Protein AF-A0A356B1Z8-F1 (afdb_monomer_lite)

Foldseek 3Di:
DDQPDDDAQFKWWWAVVVVVVVCVVCVVDPDDADDCVRRPWIWTFHDDDPQQKTKTWTKALPQVVVVVVQVVCCVVPVGDPQWDWFDDDPGIMITRNVNIDIDGSVVPDPIDRDRPDPPPGDRPDDDPCPDPPPDD

Sequence (136 aa):
MEALHLILNGLYNVSDAYFDEFKVYASSKNGSFCDNKKEKRPYCYALKEKNRIIWLIPLSRQADKYEDKISEDEKRYKECIFYHIGMIGKVENAFLIGDMFPVTQKLEKSRTVQNVNAQKFRLSGEAFFGLPIHGG

Structure (mmCIF, N/CA/C/O backbone):
data_AF-A0A356B1Z8-F1
#
_entry.id   AF-A0A356B1Z8-F1
#
loop_
_atom_site.group_PDB
_atom_site.id
_atom_site.type_symbol
_atom_site.label_atom_id
_atom_site.label_alt_id
_atom_site.label_comp_id
_atom_site.label_asym_id
_atom_site.label_entity_id
_atom_site.label_seq_id
_atom_site.pdbx_PDB_ins_code
_atom_site.Cartn_x
_atom_site.Cartn_y
_atom_site.Cartn_z
_atom_site.occupancy
_atom_site.B_iso_or_equiv
_atom_site.auth_seq_id
_atom_site.auth_comp_id
_atom_site.auth_asym_id
_atom_site.auth_atom_id
_atom_site.pdbx_PDB_model_num
ATOM 1 N N . MET A 1 1 ? 9.162 -9.459 -28.078 1.00 41.94 1 MET A N 1
ATOM 2 C CA . MET A 1 1 ? 9.281 -9.067 -26.658 1.00 41.94 1 MET A CA 1
ATOM 3 C C . MET A 1 1 ? 8.129 -9.733 -25.942 1.00 41.94 1 MET A C 1
ATOM 5 O O . MET A 1 1 ? 6.994 -9.436 -26.289 1.00 41.94 1 MET A O 1
ATOM 9 N N . GLU A 1 2 ? 8.426 -10.684 -25.059 1.00 49.31 2 GLU A N 1
ATOM 10 C CA . GLU A 1 2 ? 7.439 -11.297 -24.162 1.00 49.31 2 GLU A CA 1
ATOM 11 C C . GLU A 1 2 ? 6.794 -10.187 -23.326 1.00 49.31 2 GLU A C 1
ATOM 13 O O . GLU A 1 2 ? 7.508 -9.364 -22.758 1.00 49.31 2 GLU A O 1
ATOM 18 N N . ALA A 1 3 ? 5.466 -10.108 -23.307 1.00 54.59 3 ALA A N 1
ATOM 19 C CA . ALA A 1 3 ? 4.759 -9.167 -22.449 1.00 54.59 3 ALA A CA 1
ATOM 20 C C . ALA A 1 3 ? 4.714 -9.737 -21.025 1.00 54.59 3 ALA A C 1
ATOM 22 O O . ALA A 1 3 ? 4.310 -10.888 -20.859 1.00 54.59 3 ALA A O 1
ATOM 23 N N . LEU A 1 4 ? 5.062 -8.955 -19.995 1.00 63.59 4 LEU A N 1
ATOM 24 C CA . LEU A 1 4 ? 4.838 -9.380 -18.610 1.00 63.59 4 LEU A CA 1
ATOM 25 C C . LEU A 1 4 ? 3.360 -9.706 -18.397 1.00 63.59 4 LEU A C 1
ATOM 27 O O . LEU A 1 4 ? 2.467 -8.862 -18.543 1.00 63.59 4 LEU A O 1
ATOM 31 N N . HIS A 1 5 ? 3.113 -10.960 -18.042 1.00 68.06 5 HIS A N 1
ATOM 32 C CA . HIS A 1 5 ? 1.785 -11.460 -17.755 1.00 68.06 5 HIS A CA 1
ATOM 33 C C . HIS A 1 5 ? 1.422 -11.150 -16.295 1.00 68.06 5 HIS A C 1
ATOM 35 O O . HIS A 1 5 ? 1.720 -11.918 -15.378 1.00 68.06 5 HIS A O 1
ATOM 41 N N . LEU A 1 6 ? 0.792 -9.995 -16.074 1.00 69.31 6 LEU A N 1
ATOM 42 C CA . LEU A 1 6 ? 0.257 -9.607 -14.769 1.00 69.31 6 LEU A CA 1
ATOM 43 C C . LEU A 1 6 ? -1.139 -10.190 -14.547 1.00 69.31 6 LEU A C 1
ATOM 45 O O . LEU A 1 6 ? -1.975 -10.202 -15.449 1.00 69.31 6 LEU A O 1
ATOM 49 N N . ILE A 1 7 ? -1.392 -10.635 -13.321 1.00 70.38 7 ILE A N 1
ATOM 50 C CA . ILE A 1 7 ? -2.658 -11.208 -12.872 1.00 70.38 7 ILE A CA 1
ATOM 51 C C . ILE A 1 7 ? -3.316 -10.173 -11.976 1.00 70.38 7 ILE A C 1
ATOM 53 O O . ILE A 1 7 ? -2.775 -9.882 -10.912 1.00 70.38 7 ILE A O 1
ATOM 57 N N . LEU A 1 8 ? -4.460 -9.624 -12.400 1.00 70.69 8 LEU A N 1
ATOM 58 C CA . LEU A 1 8 ? -5.251 -8.682 -11.598 1.00 70.69 8 LEU A CA 1
ATOM 59 C C . LEU A 1 8 ? -5.449 -9.222 -10.174 1.00 70.69 8 LEU A C 1
ATOM 61 O O . LEU A 1 8 ? -5.771 -10.399 -10.008 1.00 70.69 8 LEU A O 1
ATOM 65 N N . ASN A 1 9 ? -5.244 -8.369 -9.166 1.00 73.81 9 ASN A N 1
ATOM 66 C CA . ASN A 1 9 ? -5.244 -8.720 -7.740 1.00 73.81 9 ASN A CA 1
ATOM 67 C C . ASN A 1 9 ? -4.118 -9.683 -7.305 1.00 73.81 9 ASN A C 1
ATOM 69 O O . ASN A 1 9 ? -4.192 -10.294 -6.239 1.00 73.81 9 ASN A O 1
ATOM 73 N N . GLY A 1 10 ? -3.078 -9.850 -8.123 1.00 79.19 10 GLY A N 1
ATOM 74 C CA . GLY A 1 10 ? -1.868 -10.589 -7.770 1.00 79.19 10 GLY A CA 1
ATOM 75 C C . GLY A 1 10 ? -0.994 -9.839 -6.764 1.00 79.19 10 GLY A C 1
ATOM 76 O O . GLY A 1 10 ? -1.053 -8.610 -6.670 1.00 79.19 10 GLY A O 1
ATOM 77 N N . LEU A 1 11 ? -0.166 -10.596 -6.038 1.00 81.19 11 LEU A N 1
ATOM 78 C CA . LEU A 1 11 ? 0.834 -10.065 -5.116 1.00 81.19 11 LEU A CA 1
ATOM 79 C C . LEU A 1 11 ? 2.213 -10.010 -5.753 1.00 81.19 11 LEU A C 1
ATOM 81 O O . LEU A 1 11 ? 2.667 -10.968 -6.384 1.00 81.19 11 LEU A O 1
ATOM 85 N N . TYR A 1 12 ? 2.887 -8.894 -5.513 1.00 81.06 12 TYR A N 1
ATOM 86 C CA . TYR A 1 12 ? 4.122 -8.544 -6.183 1.00 81.06 12 TYR A CA 1
ATOM 87 C C . TYR A 1 12 ? 5.117 -7.901 -5.231 1.00 81.06 12 TYR A C 1
ATOM 89 O O . TYR A 1 12 ? 4.733 -7.163 -4.327 1.00 81.06 12 TYR A O 1
ATOM 97 N N . ASN A 1 13 ? 6.400 -8.135 -5.489 1.00 81.25 13 ASN A N 1
ATOM 98 C CA . ASN A 1 13 ? 7.486 -7.360 -4.901 1.00 81.25 13 ASN A CA 1
ATOM 99 C C . ASN A 1 13 ? 7.973 -6.322 -5.913 1.00 81.25 13 ASN A C 1
ATOM 101 O O . ASN A 1 13 ? 7.912 -6.537 -7.125 1.00 81.25 13 ASN A O 1
ATOM 105 N N . VAL A 1 14 ? 8.467 -5.198 -5.404 1.00 79.62 14 VAL A N 1
ATOM 106 C CA . VAL A 1 14 ? 9.053 -4.124 -6.206 1.00 79.62 14 VAL A CA 1
ATOM 107 C C . VAL A 1 14 ? 10.464 -3.888 -5.694 1.00 79.62 14 VAL A C 1
ATOM 109 O O . VAL A 1 14 ? 10.685 -3.833 -4.486 1.00 79.62 14 VAL A O 1
ATOM 112 N N . SER A 1 15 ? 11.423 -3.774 -6.609 1.00 81.75 15 SER A N 1
ATOM 113 C CA . SER A 1 15 ? 12.820 -3.603 -6.220 1.00 81.75 15 SER A CA 1
ATOM 114 C C . SER A 1 15 ? 13.076 -2.226 -5.611 1.00 81.75 15 SER A C 1
ATOM 116 O O . SER A 1 15 ? 12.527 -1.228 -6.079 1.00 81.75 15 SER A O 1
ATOM 118 N N . ASP A 1 16 ? 13.963 -2.159 -4.619 1.00 82.00 16 ASP A N 1
ATOM 119 C CA . ASP A 1 16 ? 14.345 -0.923 -3.929 1.00 82.00 16 ASP A CA 1
ATOM 120 C C . ASP A 1 16 ? 14.836 0.135 -4.905 1.00 82.00 16 ASP A C 1
ATOM 122 O O . ASP A 1 16 ? 14.561 1.320 -4.746 1.00 82.00 16 ASP A O 1
ATOM 126 N N . ALA A 1 17 ? 15.480 -0.284 -5.985 1.00 82.31 17 ALA A N 1
ATOM 127 C CA . ALA A 1 17 ? 16.030 0.674 -6.909 1.00 82.31 17 ALA A CA 1
ATOM 128 C C . ALA A 1 17 ? 14.938 1.395 -7.738 1.00 82.31 17 ALA A C 1
ATOM 130 O O . ALA A 1 17 ? 15.214 2.460 -8.291 1.00 82.31 17 ALA A O 1
ATOM 131 N N . TYR A 1 18 ? 13.700 0.866 -7.827 1.00 82.88 18 TYR A N 1
ATOM 132 C CA . TYR A 1 18 ? 12.552 1.661 -8.306 1.00 82.88 18 TYR A CA 1
ATOM 133 C C . TYR A 1 18 ? 12.290 2.815 -7.342 1.00 82.88 18 TYR A C 1
ATOM 135 O O . TYR A 1 18 ? 12.110 3.942 -7.781 1.00 82.88 18 TYR A O 1
ATOM 143 N N . PHE A 1 19 ? 12.309 2.545 -6.036 1.00 79.44 19 PHE A N 1
ATOM 144 C CA . PHE A 1 19 ? 12.111 3.565 -5.014 1.00 79.44 19 PHE A CA 1
ATOM 145 C C . PHE A 1 19 ? 13.257 4.564 -5.002 1.00 79.44 19 PHE A C 1
ATOM 147 O O . PHE A 1 19 ? 13.011 5.729 -4.742 1.00 79.44 19 PHE A O 1
ATOM 154 N N . ASP A 1 20 ? 14.486 4.159 -5.299 1.00 79.50 20 ASP A N 1
ATOM 155 C CA . ASP A 1 20 ? 15.605 5.100 -5.367 1.00 79.50 20 ASP A CA 1
ATOM 156 C C . ASP A 1 20 ? 15.488 6.046 -6.567 1.00 79.50 20 ASP A C 1
ATOM 158 O O . ASP A 1 20 ? 15.701 7.246 -6.418 1.00 79.50 20 ASP A O 1
ATOM 162 N N . GLU A 1 21 ? 15.043 5.546 -7.723 1.00 77.81 21 GLU A N 1
ATOM 163 C CA . GLU A 1 21 ? 14.710 6.383 -8.882 1.00 77.81 21 GLU A CA 1
ATOM 164 C C . GLU A 1 21 ? 13.481 7.262 -8.604 1.00 77.81 21 GLU A C 1
ATOM 166 O O . GLU A 1 21 ? 13.488 8.463 -8.866 1.00 77.81 21 GLU A O 1
ATOM 171 N N . PHE A 1 22 ? 12.434 6.689 -8.009 1.00 76.31 22 PHE A N 1
ATOM 172 C CA . PHE A 1 22 ? 11.188 7.383 -7.708 1.00 76.31 22 PHE A CA 1
ATOM 173 C C . PHE A 1 22 ? 11.355 8.434 -6.611 1.00 76.31 22 PHE A C 1
ATOM 175 O O . PHE A 1 22 ? 10.768 9.503 -6.718 1.00 76.31 22 PHE A O 1
ATOM 182 N N . LYS A 1 23 ? 12.184 8.193 -5.586 1.00 67.88 23 LYS A N 1
ATOM 183 C CA . LYS A 1 23 ? 12.502 9.165 -4.527 1.00 67.88 23 LYS A CA 1
ATOM 184 C C . LYS A 1 23 ? 13.066 10.449 -5.112 1.00 67.88 23 LYS A C 1
ATOM 186 O O . LYS A 1 23 ? 12.729 11.505 -4.594 1.00 67.88 23 LYS A O 1
ATOM 191 N N . VAL A 1 24 ? 13.853 10.404 -6.188 1.00 65.00 24 VAL A N 1
ATOM 192 C CA . VAL A 1 24 ? 14.321 11.628 -6.866 1.00 65.00 24 VAL A CA 1
ATOM 193 C C . VAL A 1 24 ? 13.133 12.495 -7.307 1.00 65.00 24 VAL A C 1
ATOM 195 O O . VAL A 1 24 ? 13.156 13.709 -7.123 1.00 65.00 24 VAL A O 1
ATOM 198 N N . TYR A 1 25 ? 12.055 11.876 -7.795 1.00 61.00 25 TYR A N 1
ATOM 199 C CA . TYR A 1 25 ? 10.821 12.568 -8.174 1.00 61.00 25 TYR A CA 1
ATOM 200 C C . TYR A 1 25 ? 9.937 12.911 -6.968 1.00 61.00 25 TYR A C 1
ATOM 202 O O . TYR A 1 25 ? 9.440 14.031 -6.868 1.00 61.00 25 TYR A O 1
ATOM 210 N N . ALA A 1 26 ? 9.749 11.978 -6.035 1.00 60.31 26 ALA A N 1
ATOM 211 C CA . ALA A 1 26 ? 8.863 12.130 -4.887 1.00 60.31 26 ALA A CA 1
ATOM 212 C C . ALA A 1 26 ? 9.384 13.157 -3.876 1.00 60.31 26 ALA A C 1
ATOM 214 O O . ALA A 1 26 ? 8.590 13.942 -3.385 1.00 60.31 26 ALA A O 1
ATOM 215 N N . SER A 1 27 ? 10.700 13.235 -3.637 1.00 48.25 27 SER A N 1
ATOM 216 C CA . SER A 1 27 ? 11.321 14.192 -2.696 1.00 48.25 27 SER A CA 1
ATOM 217 C C . SER A 1 27 ? 11.138 15.658 -3.103 1.00 48.25 27 SER A C 1
ATOM 219 O O . SER A 1 27 ? 11.333 16.549 -2.283 1.00 48.25 27 SER A O 1
ATOM 221 N N . SER A 1 28 ? 10.750 15.925 -4.357 1.00 47.62 28 SER A N 1
ATOM 222 C CA . SER A 1 28 ? 10.369 17.268 -4.823 1.00 47.62 28 SER A CA 1
ATOM 223 C C . SER A 1 28 ? 8.997 17.724 -4.301 1.00 47.62 28 SER A C 1
ATOM 225 O O . SER A 1 28 ? 8.654 18.902 -4.395 1.00 47.62 28 SER A O 1
ATOM 227 N N . LYS A 1 29 ? 8.212 16.807 -3.719 1.00 46.00 29 LYS A N 1
ATOM 228 C CA . LYS A 1 29 ? 6.963 17.082 -3.010 1.00 46.00 29 LYS A CA 1
ATOM 229 C C . LYS A 1 29 ? 7.118 16.580 -1.575 1.00 46.00 29 LYS A C 1
ATOM 231 O O . LYS A 1 29 ? 7.536 15.456 -1.360 1.00 46.00 29 LYS A O 1
ATOM 236 N N . ASN A 1 30 ? 6.767 17.388 -0.580 1.00 46.34 30 ASN A N 1
ATOM 237 C CA . ASN A 1 30 ? 6.936 17.107 0.859 1.00 46.34 30 ASN A CA 1
ATOM 238 C C . ASN A 1 30 ? 6.112 15.905 1.414 1.00 46.34 30 ASN A C 1
ATOM 240 O O . ASN A 1 30 ? 5.701 15.923 2.571 1.00 46.34 30 ASN A O 1
ATOM 244 N N . GLY A 1 31 ? 5.812 14.879 0.612 1.00 52.62 31 GLY A N 1
ATOM 245 C CA . GLY A 1 31 ? 5.031 13.703 0.984 1.00 52.62 31 GLY A CA 1
ATOM 246 C C . GLY A 1 31 ? 5.917 12.502 1.311 1.00 52.62 31 GLY A C 1
ATOM 247 O O . GLY A 1 31 ? 6.720 12.063 0.491 1.00 52.62 31 GLY A O 1
ATOM 248 N N . SER A 1 32 ? 5.749 11.945 2.509 1.00 59.56 32 SER A N 1
ATOM 249 C CA . SER A 1 32 ? 6.366 10.676 2.907 1.00 59.56 32 SER A CA 1
ATOM 250 C C . SER A 1 32 ? 5.796 9.531 2.065 1.00 59.56 32 SER A C 1
ATOM 252 O O . SER A 1 32 ? 4.650 9.145 2.258 1.00 59.56 32 SER A O 1
ATOM 254 N N . PHE A 1 33 ? 6.601 8.958 1.172 1.00 69.38 33 PHE A N 1
ATOM 255 C CA . PHE A 1 33 ? 6.240 7.759 0.415 1.00 69.38 33 PHE A CA 1
ATOM 256 C C . PHE A 1 33 ? 6.343 6.489 1.278 1.00 69.38 33 PHE A C 1
ATOM 258 O O . PHE A 1 33 ? 7.095 6.448 2.256 1.00 69.38 33 PHE A O 1
ATOM 265 N N . CYS A 1 34 ? 5.614 5.431 0.915 1.00 76.25 34 CYS A N 1
ATOM 266 C CA . CYS A 1 34 ? 5.649 4.171 1.653 1.00 76.25 34 CYS A CA 1
ATOM 267 C C . CYS A 1 34 ? 7.043 3.516 1.585 1.00 76.25 34 CYS A C 1
ATOM 269 O O . CYS A 1 34 ? 7.612 3.325 0.512 1.00 76.25 34 CYS A O 1
ATOM 271 N N . ASP A 1 35 ? 7.594 3.137 2.740 1.00 79.94 35 ASP A N 1
ATOM 272 C CA . ASP A 1 35 ? 8.869 2.418 2.827 1.00 79.94 35 ASP A CA 1
ATOM 273 C C . ASP A 1 35 ? 8.728 0.981 2.289 1.00 79.94 35 ASP A C 1
ATOM 275 O O . ASP A 1 35 ? 7.914 0.207 2.810 1.00 79.94 35 ASP A O 1
ATOM 279 N N . ASN A 1 36 ? 9.559 0.618 1.301 1.00 81.94 36 ASN A N 1
ATOM 280 C CA . ASN A 1 36 ? 9.605 -0.697 0.647 1.00 81.94 36 ASN A CA 1
ATOM 281 C C . ASN A 1 36 ? 10.151 -1.832 1.536 1.00 81.94 36 ASN A C 1
ATOM 283 O O . ASN A 1 36 ? 10.077 -3.008 1.178 1.00 81.94 36 ASN A O 1
ATOM 287 N N . LYS A 1 37 ? 10.688 -1.506 2.719 1.00 83.25 37 LYS A N 1
ATOM 288 C CA . LYS A 1 37 ? 11.185 -2.479 3.706 1.00 83.25 37 LYS A CA 1
ATOM 289 C C . LYS A 1 37 ? 12.257 -3.421 3.151 1.00 83.25 37 LYS A C 1
ATOM 291 O O . LYS 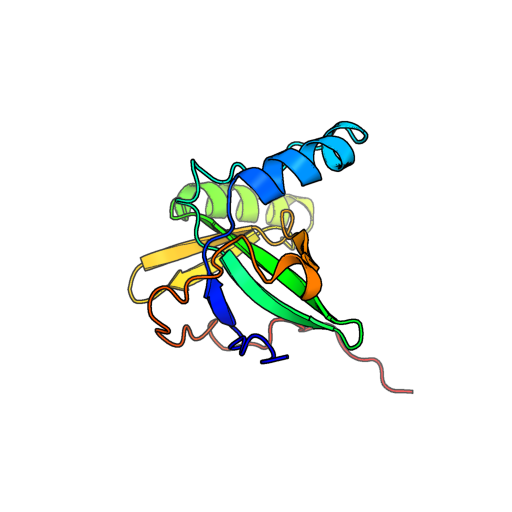A 1 37 ? 12.270 -4.601 3.503 1.00 83.25 37 LYS A O 1
ATOM 296 N N . LYS A 1 38 ? 13.184 -2.898 2.344 1.00 83.44 38 LYS A N 1
ATOM 297 C CA . LYS A 1 38 ? 14.244 -3.679 1.683 1.00 83.44 38 LYS A CA 1
ATOM 298 C C . LYS A 1 38 ? 13.665 -4.790 0.800 1.00 83.44 38 LYS A C 1
ATOM 300 O O . LYS A 1 38 ? 13.955 -5.964 1.020 1.00 83.44 38 LYS A O 1
ATOM 305 N N . GLU A 1 39 ? 12.750 -4.416 -0.095 1.00 81.56 39 GLU A N 1
ATOM 306 C CA . GLU A 1 39 ? 11.992 -5.320 -0.984 1.00 81.56 39 GLU A CA 1
ATOM 307 C C . GLU A 1 39 ? 11.099 -6.366 -0.284 1.00 81.56 39 GLU A C 1
ATOM 309 O O . GLU A 1 39 ? 10.615 -7.304 -0.916 1.00 81.56 39 GLU A O 1
ATOM 314 N N . LYS A 1 40 ? 10.849 -6.227 1.026 1.00 80.88 40 LYS A N 1
ATOM 315 C CA . LYS A 1 40 ? 10.015 -7.172 1.796 1.00 80.88 40 LYS A CA 1
ATOM 316 C C . LYS A 1 40 ? 8.544 -6.785 1.852 1.00 80.88 40 LYS A C 1
ATOM 318 O O . LYS A 1 40 ? 7.744 -7.548 2.396 1.00 80.88 40 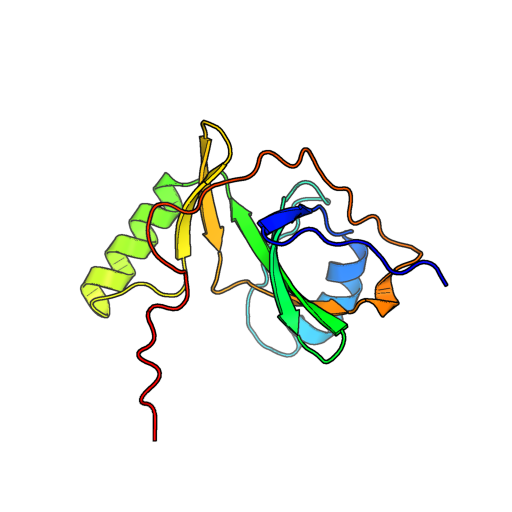LYS A O 1
ATOM 323 N N . ARG A 1 41 ? 8.180 -5.596 1.371 1.00 82.62 41 ARG A N 1
ATOM 324 C CA . ARG A 1 41 ? 6.780 -5.185 1.321 1.00 82.62 41 ARG A CA 1
ATOM 325 C C . ARG A 1 41 ? 6.094 -5.817 0.103 1.00 82.62 41 ARG A C 1
ATOM 327 O O . ARG A 1 41 ? 6.566 -5.601 -1.009 1.00 82.62 41 ARG A O 1
ATOM 334 N N . PRO A 1 42 ? 4.972 -6.535 0.288 1.00 84.31 42 PRO A N 1
ATOM 335 C CA . PRO A 1 42 ? 4.159 -6.980 -0.829 1.00 84.31 42 PRO A CA 1
ATOM 336 C C . PRO A 1 42 ? 3.229 -5.861 -1.317 1.00 84.31 42 PRO A C 1
ATOM 338 O O . PRO A 1 42 ? 2.769 -5.019 -0.539 1.00 84.31 42 PRO A O 1
ATOM 341 N N . TYR A 1 43 ? 2.918 -5.900 -2.608 1.00 85.12 43 TYR A N 1
ATOM 342 C CA . TYR A 1 43 ? 2.035 -4.963 -3.291 1.00 85.12 43 TYR A CA 1
ATOM 343 C C . TYR A 1 43 ? 0.942 -5.713 -4.047 1.00 85.12 43 TYR A C 1
ATOM 345 O O . TYR A 1 43 ? 1.219 -6.723 -4.695 1.00 85.12 43 TYR A O 1
ATOM 353 N N . CYS A 1 44 ? -0.289 -5.209 -3.991 1.00 81.88 44 CYS A N 1
ATOM 354 C CA . CYS A 1 44 ? -1.405 -5.735 -4.771 1.00 81.88 44 CYS A CA 1
ATOM 355 C C . CYS A 1 44 ? -1.509 -5.000 -6.111 1.00 81.88 44 CYS A C 1
ATOM 357 O O . CYS A 1 44 ? -1.455 -3.769 -6.153 1.00 81.88 44 CYS A O 1
ATOM 359 N N . TYR A 1 45 ? -1.683 -5.743 -7.204 1.00 75.81 45 TYR A N 1
ATOM 360 C CA . TYR A 1 45 ? -1.964 -5.154 -8.509 1.00 75.81 45 TYR A CA 1
ATOM 361 C C . TYR A 1 45 ? -3.428 -4.741 -8.640 1.00 75.81 45 TYR A C 1
ATOM 363 O O . TYR A 1 45 ? -4.314 -5.593 -8.720 1.00 75.81 45 TYR A O 1
ATOM 371 N N . ALA A 1 46 ? -3.652 -3.429 -8.714 1.00 67.00 46 ALA A N 1
ATOM 372 C CA . ALA A 1 46 ? -4.983 -2.842 -8.673 1.00 67.00 46 ALA A CA 1
ATOM 373 C C . ALA A 1 46 ? -5.608 -2.622 -10.057 1.00 67.00 46 ALA A C 1
ATOM 375 O O . ALA A 1 46 ? -6.802 -2.852 -10.228 1.00 67.00 46 ALA A O 1
ATOM 376 N N . LEU A 1 47 ? -4.836 -2.161 -11.053 1.00 71.44 47 LEU A N 1
ATOM 377 C CA . LEU A 1 47 ? -5.412 -1.739 -12.338 1.00 71.44 47 LEU A CA 1
ATOM 378 C C . LEU A 1 47 ? -4.397 -1.716 -13.489 1.00 71.44 47 LEU A C 1
ATOM 380 O O . LEU A 1 47 ? -3.323 -1.126 -13.352 1.00 71.44 47 LEU A O 1
ATOM 384 N N . LYS A 1 48 ? -4.757 -2.293 -14.651 1.00 67.94 48 LYS A N 1
ATOM 385 C CA . LYS A 1 48 ? -4.110 -1.975 -15.942 1.00 67.94 48 LYS A CA 1
ATOM 386 C C . LYS A 1 48 ? -4.836 -0.807 -16.584 1.00 67.94 48 LYS A C 1
ATOM 388 O O . LYS A 1 48 ? -6.008 -0.940 -16.925 1.00 67.94 48 LYS A O 1
ATOM 393 N N . GLU A 1 49 ? -4.126 0.272 -16.866 1.00 69.38 49 GLU A N 1
ATOM 394 C CA . GLU A 1 49 ? -4.627 1.269 -17.806 1.00 69.38 49 GLU A CA 1
ATOM 395 C C . GLU A 1 49 ? -4.231 0.931 -19.249 1.00 69.38 49 GLU A C 1
ATOM 397 O O . GLU A 1 49 ? -3.236 0.244 -19.509 1.00 69.38 49 GLU A O 1
ATOM 402 N N . LYS A 1 50 ? -4.985 1.481 -20.215 1.00 64.25 50 LYS A N 1
ATOM 403 C CA . LYS A 1 50 ? -4.705 1.361 -21.661 1.00 64.25 50 LYS A CA 1
ATOM 404 C C . LYS A 1 50 ? -3.276 1.806 -22.023 1.00 64.25 50 LYS A C 1
ATOM 406 O O . LYS A 1 50 ? -2.703 1.306 -22.987 1.00 64.25 50 LYS A O 1
ATOM 411 N N . ASN A 1 51 ? -2.672 2.663 -21.199 1.00 66.88 51 ASN A N 1
ATOM 412 C CA . ASN A 1 51 ? -1.366 3.281 -21.427 1.00 66.88 51 ASN A CA 1
ATOM 413 C C . ASN A 1 51 ? -0.175 2.488 -20.853 1.00 66.88 51 ASN A C 1
ATOM 415 O O . ASN A 1 51 ? 0.919 3.033 -20.742 1.00 66.88 51 ASN A O 1
ATOM 419 N N . ARG A 1 52 ? -0.353 1.207 -20.488 1.00 72.38 52 ARG A N 1
ATOM 420 C CA . ARG A 1 52 ? 0.699 0.356 -19.874 1.00 72.38 52 ARG A CA 1
ATOM 421 C C . ARG A 1 52 ? 1.215 0.868 -18.520 1.00 72.38 52 ARG A C 1
ATOM 423 O O . ARG A 1 52 ? 2.308 0.488 -18.089 1.00 72.38 52 ARG A O 1
ATOM 430 N N . ILE A 1 53 ? 0.419 1.710 -17.865 1.00 78.75 53 ILE A N 1
ATOM 431 C CA . ILE A 1 53 ? 0.590 2.084 -16.466 1.00 78.75 53 ILE A CA 1
ATOM 432 C C . ILE A 1 53 ? -0.139 1.039 -15.627 1.00 78.75 53 ILE A C 1
ATOM 434 O O . ILE A 1 53 ? -1.273 0.648 -15.922 1.00 78.75 53 ILE A O 1
ATOM 438 N N . ILE A 1 54 ? 0.561 0.557 -14.615 1.00 80.81 54 ILE A N 1
ATOM 439 C CA . ILE A 1 54 ? 0.087 -0.414 -13.644 1.00 80.81 54 ILE A CA 1
ATOM 440 C C . ILE A 1 54 ? 0.105 0.269 -12.290 1.00 80.81 54 ILE A C 1
ATOM 442 O O . ILE A 1 54 ? 1.142 0.777 -11.873 1.00 80.81 54 ILE A O 1
ATOM 446 N N . TRP A 1 55 ? -1.025 0.259 -11.600 1.00 85.12 55 TRP A N 1
ATOM 447 C CA . TRP A 1 55 ? -1.102 0.785 -10.246 1.00 85.12 55 TRP A CA 1
ATOM 448 C C . TRP A 1 55 ? -0.922 -0.332 -9.226 1.00 85.12 55 TRP A C 1
ATOM 450 O O . TRP A 1 55 ? -1.608 -1.359 -9.284 1.00 85.12 55 TRP A O 1
ATOM 460 N N . LEU A 1 56 ? 0.015 -0.123 -8.304 1.00 86.75 56 LEU A N 1
ATOM 461 C CA . LEU A 1 56 ? 0.307 -1.031 -7.204 1.00 86.75 56 LEU A CA 1
ATOM 462 C C . LEU A 1 56 ? -0.105 -0.394 -5.878 1.00 86.75 56 LEU A C 1
ATOM 464 O O . LEU A 1 56 ? 0.199 0.772 -5.628 1.00 86.75 56 LEU A O 1
ATOM 468 N N . ILE A 1 57 ? -0.775 -1.172 -5.030 1.00 89.56 57 ILE A N 1
ATOM 469 C CA . ILE A 1 57 ? -1.192 -0.756 -3.687 1.00 89.56 57 ILE A CA 1
ATOM 470 C C . ILE A 1 57 ? -0.270 -1.424 -2.657 1.00 89.56 57 ILE A C 1
ATOM 472 O O . ILE A 1 57 ? -0.204 -2.658 -2.629 1.00 89.56 57 ILE A O 1
ATOM 476 N N . PRO A 1 58 ? 0.437 -0.660 -1.805 1.00 91.25 58 PRO A N 1
ATOM 477 C CA . PRO A 1 58 ? 1.230 -1.211 -0.714 1.00 91.25 58 PRO A CA 1
ATOM 478 C C . PRO A 1 58 ? 0.367 -1.933 0.318 1.00 91.25 58 PRO A C 1
ATOM 480 O O . PRO A 1 58 ? -0.709 -1.465 0.689 1.00 91.25 58 PRO A O 1
ATOM 483 N N . LEU A 1 59 ? 0.881 -3.046 0.836 1.00 90.62 59 LEU A N 1
ATOM 484 C CA . LEU A 1 59 ? 0.218 -3.826 1.876 1.00 90.62 59 LEU A CA 1
ATOM 485 C C . LEU A 1 59 ? 0.971 -3.733 3.200 1.00 90.62 59 LEU A C 1
ATOM 487 O O . LEU A 1 59 ? 2.202 -3.626 3.234 1.00 90.62 59 LEU A O 1
ATOM 491 N N . SER A 1 60 ? 0.239 -3.803 4.307 1.00 90.62 60 SER A N 1
ATOM 492 C CA . SER A 1 60 ? 0.779 -3.855 5.664 1.00 90.62 60 SER A CA 1
ATOM 493 C C . SER A 1 60 ? 0.098 -4.953 6.472 1.00 90.62 60 SER A C 1
ATOM 495 O O . SER A 1 60 ? -1.119 -5.063 6.460 1.00 90.62 60 SER A O 1
ATOM 497 N N . ARG A 1 61 ? 0.878 -5.708 7.252 1.00 89.38 61 ARG A N 1
ATOM 498 C CA . ARG A 1 61 ? 0.347 -6.685 8.222 1.00 89.38 61 ARG A CA 1
ATOM 499 C C . ARG A 1 61 ? -0.136 -6.062 9.533 1.00 89.38 61 ARG A C 1
ATOM 501 O O . ARG A 1 61 ? -0.654 -6.767 10.383 1.00 89.38 61 ARG A O 1
ATOM 508 N N . GLN A 1 62 ? 0.090 -4.767 9.734 1.00 92.06 62 GLN A N 1
ATOM 509 C CA . GLN A 1 62 ? -0.344 -4.053 10.939 1.00 92.06 62 GLN A CA 1
ATOM 510 C C . GLN A 1 62 ? -1.805 -3.609 10.779 1.00 92.06 62 GLN A C 1
ATOM 512 O O . GLN A 1 62 ? -2.039 -2.408 10.744 1.00 92.06 62 GLN A O 1
ATOM 517 N N . ALA A 1 63 ? -2.745 -4.538 10.578 1.00 93.19 63 ALA A N 1
ATOM 518 C CA . ALA A 1 63 ? -4.151 -4.214 10.308 1.00 93.19 63 ALA A CA 1
ATOM 519 C C . ALA A 1 63 ? -4.735 -3.281 11.383 1.00 93.19 63 ALA A C 1
ATOM 521 O O . ALA A 1 63 ? -5.160 -2.182 11.039 1.00 93.19 63 ALA A O 1
ATOM 522 N N . ASP A 1 64 ? -4.562 -3.631 12.659 1.00 94.81 64 ASP A N 1
ATOM 523 C CA . ASP A 1 64 ? -5.051 -2.889 13.830 1.00 94.81 64 ASP A CA 1
ATOM 524 C C . ASP A 1 64 ? -4.667 -1.399 13.788 1.00 94.81 64 ASP A C 1
ATOM 526 O O . ASP A 1 64 ? -5.490 -0.504 13.950 1.00 94.81 64 ASP A O 1
ATOM 530 N N . LYS A 1 65 ? -3.404 -1.100 13.451 1.00 94.88 65 LYS A N 1
ATOM 531 C CA . LYS A 1 65 ? -2.911 0.283 13.334 1.00 94.88 65 LYS A CA 1
ATOM 532 C C . LYS A 1 65 ? -3.682 1.091 12.286 1.00 94.88 65 LYS A C 1
ATOM 534 O O . LYS A 1 65 ? -3.791 2.311 12.396 1.00 94.88 65 LYS A O 1
ATOM 539 N N . TYR A 1 66 ? -4.076 0.450 11.190 1.00 95.06 66 TYR A N 1
ATOM 540 C CA . TYR A 1 66 ? -4.794 1.120 10.111 1.00 95.06 66 TYR A CA 1
ATOM 541 C C . TYR A 1 66 ? -6.304 1.132 10.353 1.00 95.06 66 TYR A C 1
ATOM 543 O O . TYR A 1 66 ? -6.945 2.053 9.865 1.00 95.06 66 TYR A O 1
ATOM 551 N N . GLU A 1 67 ? -6.853 0.211 11.146 1.00 95.88 67 GLU A N 1
ATOM 552 C CA . GLU A 1 67 ? -8.229 0.305 11.656 1.00 95.88 67 GLU A CA 1
ATOM 553 C C . GLU A 1 67 ? -8.429 1.561 12.503 1.00 95.88 67 GLU A C 1
ATOM 555 O O . GLU A 1 67 ? -9.386 2.300 12.276 1.00 95.88 67 GLU A O 1
ATOM 560 N N . ASP A 1 68 ? -7.482 1.872 13.395 1.00 96.62 68 ASP A N 1
ATOM 561 C CA . ASP A 1 68 ? -7.517 3.110 14.183 1.00 96.62 68 ASP A CA 1
ATOM 562 C C . ASP A 1 68 ? -7.586 4.346 13.273 1.00 96.62 68 ASP A C 1
ATOM 564 O O . ASP A 1 68 ? -8.438 5.218 13.447 1.00 96.62 68 ASP A O 1
ATOM 568 N N . LYS A 1 69 ? -6.738 4.385 12.238 1.00 94.81 69 LYS A N 1
ATOM 569 C CA . LYS A 1 69 ? -6.717 5.473 11.248 1.00 94.81 69 LYS A CA 1
ATOM 570 C C . LYS A 1 69 ? -8.006 5.569 10.439 1.00 94.81 69 LYS A C 1
ATOM 572 O O . LYS A 1 69 ? -8.462 6.674 10.168 1.00 94.81 69 LYS A O 1
ATOM 577 N N . ILE A 1 70 ? -8.571 4.430 10.036 1.00 95.56 70 ILE A N 1
ATOM 578 C CA . ILE A 1 70 ? -9.856 4.377 9.329 1.00 95.56 70 ILE A CA 1
ATOM 579 C C . ILE A 1 70 ? -10.942 4.968 10.226 1.00 95.56 70 ILE A C 1
ATOM 581 O O . ILE A 1 70 ? -11.659 5.861 9.792 1.00 95.56 70 ILE A O 1
ATOM 585 N N . SER A 1 71 ? -11.001 4.558 11.496 1.00 96.44 71 SER A N 1
ATOM 586 C CA . SER A 1 71 ? -11.977 5.077 12.456 1.00 96.44 71 SER A CA 1
ATOM 587 C C . SER A 1 71 ? -11.817 6.581 12.700 1.00 96.44 71 SER A C 1
ATOM 589 O O . SER A 1 71 ? -12.809 7.300 12.822 1.00 96.44 71 SER A O 1
ATOM 591 N N . GLU A 1 72 ? -10.583 7.084 12.779 1.00 96.31 72 GLU A N 1
ATOM 592 C CA . GLU A 1 72 ? -10.301 8.522 12.876 1.00 96.31 72 GLU A CA 1
ATOM 593 C C . GLU A 1 72 ? -10.796 9.298 11.645 1.00 96.31 72 GLU A C 1
ATOM 595 O O . GLU A 1 72 ? -11.455 10.333 11.800 1.00 96.31 72 GLU A O 1
ATOM 600 N N . ASP A 1 73 ? -10.527 8.794 10.438 1.00 94.69 73 ASP A N 1
ATOM 601 C CA . ASP A 1 73 ? -10.987 9.404 9.187 1.00 94.69 73 ASP A CA 1
ATOM 602 C C . ASP A 1 73 ? -12.512 9.349 9.058 1.00 94.69 73 ASP A C 1
ATOM 604 O O . ASP A 1 73 ? -13.132 10.364 8.753 1.00 94.69 73 ASP A O 1
ATOM 608 N N . GLU A 1 74 ? -13.145 8.218 9.362 1.00 95.38 74 GLU A N 1
ATOM 609 C CA . GLU A 1 74 ? -14.601 8.060 9.314 1.00 95.38 74 GLU A CA 1
ATOM 610 C C . GLU A 1 74 ? -15.308 8.978 10.316 1.00 95.38 74 GLU A C 1
ATOM 612 O O . GLU A 1 74 ? -16.318 9.600 9.986 1.00 95.38 74 GLU A O 1
ATOM 617 N N . LYS A 1 75 ? -14.755 9.159 11.522 1.00 96.75 75 LYS A N 1
ATOM 618 C CA . LYS A 1 75 ? -15.280 10.136 12.493 1.00 96.75 75 LYS A CA 1
ATOM 619 C C . LYS A 1 75 ? -15.238 11.563 11.953 1.00 96.75 75 LYS A C 1
ATOM 621 O O . LYS A 1 75 ? -16.116 12.363 12.276 1.00 96.75 75 LYS A O 1
ATOM 626 N N . ARG A 1 76 ? -14.216 11.901 11.163 1.00 95.69 76 ARG A N 1
ATOM 627 C CA . ARG A 1 76 ? -13.993 13.262 10.661 1.00 95.69 76 ARG A CA 1
ATOM 628 C C . ARG A 1 76 ? -14.702 13.543 9.335 1.00 95.69 76 ARG A C 1
ATOM 630 O O . ARG A 1 76 ? -15.210 14.647 9.145 1.00 95.69 76 ARG A O 1
ATOM 637 N N . TYR A 1 77 ? -14.727 12.568 8.435 1.00 93.62 77 TYR A N 1
ATOM 638 C CA . TYR A 1 77 ? -15.126 12.718 7.035 1.00 93.62 77 TYR A CA 1
ATOM 639 C C . TYR A 1 77 ? -16.272 11.789 6.619 1.00 93.62 77 TYR A C 1
ATOM 641 O O . TYR A 1 77 ? -16.717 11.875 5.481 1.00 93.62 77 TYR A O 1
ATOM 649 N N . LYS A 1 78 ? -16.796 10.960 7.533 1.00 92.38 78 LYS A N 1
ATOM 650 C CA . LYS A 1 78 ? -17.847 9.939 7.321 1.00 92.38 78 LYS A CA 1
ATOM 651 C C . LYS A 1 78 ? -17.430 8.725 6.491 1.00 92.38 78 LYS A C 1
ATOM 653 O O . LYS A 1 78 ? -18.162 7.743 6.476 1.00 92.38 78 LYS A O 1
ATOM 658 N N . GLU A 1 79 ? -16.277 8.780 5.843 1.00 91.38 79 GLU A N 1
ATOM 659 C CA . GLU A 1 79 ? -15.697 7.688 5.069 1.00 91.38 79 GLU A CA 1
ATOM 660 C C . GLU A 1 79 ? -14.165 7.756 5.119 1.00 91.38 79 GLU A C 1
ATOM 662 O O . GLU A 1 79 ? -13.591 8.836 5.288 1.00 91.38 79 GLU A O 1
ATOM 667 N N . CYS A 1 80 ? -13.500 6.612 4.940 1.00 91.56 80 CYS A N 1
ATOM 668 C CA . CYS A 1 80 ? -12.057 6.542 4.723 1.00 91.56 80 CYS A CA 1
ATOM 669 C C . CYS A 1 80 ? -11.767 5.974 3.329 1.00 91.56 80 CYS A C 1
ATOM 671 O O . CYS A 1 80 ? -12.139 4.847 3.014 1.00 91.56 80 CYS A O 1
ATOM 673 N N . ILE A 1 81 ? -11.060 6.748 2.504 1.00 91.38 81 ILE A N 1
ATOM 674 C CA . ILE A 1 81 ? -10.659 6.342 1.144 1.00 91.38 81 ILE A CA 1
ATOM 675 C C . ILE A 1 81 ? -9.172 5.974 1.044 1.00 91.38 81 ILE A C 1
ATOM 677 O O . ILE A 1 81 ? -8.718 5.463 0.022 1.00 91.38 81 ILE A O 1
ATOM 681 N N . PHE A 1 82 ? -8.389 6.261 2.088 1.00 90.94 82 PHE A N 1
ATOM 682 C CA . PHE A 1 82 ? -6.934 6.089 2.072 1.00 90.94 82 PHE A CA 1
ATOM 683 C C . PHE A 1 82 ? -6.490 4.684 2.467 1.00 90.94 82 PHE A C 1
ATOM 685 O O . PHE A 1 82 ? -5.396 4.261 2.081 1.00 90.94 82 PHE A O 1
ATOM 692 N N . TYR A 1 83 ? -7.317 3.960 3.218 1.00 93.44 83 TYR A N 1
ATOM 693 C CA . TYR A 1 83 ? -6.986 2.647 3.750 1.00 93.44 83 TYR A CA 1
ATOM 694 C C . TYR A 1 83 ? -8.180 1.705 3.640 1.00 93.44 83 TYR A C 1
ATOM 696 O O . TYR A 1 83 ? -9.328 2.123 3.733 1.00 93.44 83 TYR A O 1
ATOM 704 N N . HIS A 1 84 ? -7.896 0.419 3.473 1.00 92.88 84 HIS A N 1
ATOM 705 C CA . HIS A 1 84 ? -8.903 -0.634 3.501 1.00 92.88 84 HIS A CA 1
ATOM 706 C C . HIS A 1 84 ? -8.334 -1.868 4.199 1.00 92.88 84 HIS A C 1
ATOM 708 O O . HIS A 1 84 ? -7.184 -2.234 3.948 1.00 92.88 84 HIS A O 1
ATOM 714 N N . ILE A 1 85 ? -9.116 -2.518 5.059 1.00 93.25 85 ILE A N 1
ATOM 715 C CA . ILE A 1 85 ? -8.732 -3.794 5.673 1.00 93.25 85 ILE A CA 1
ATOM 716 C C . ILE A 1 85 ? -9.272 -4.932 4.819 1.00 93.25 85 ILE A C 1
ATOM 718 O O . ILE A 1 85 ? -10.450 -4.963 4.478 1.00 93.25 85 ILE A O 1
ATOM 722 N N . GLY A 1 86 ? -8.401 -5.874 4.465 1.00 87.00 86 GLY A N 1
ATOM 723 C CA . GLY A 1 86 ? -8.774 -7.027 3.661 1.00 87.00 86 GLY A CA 1
ATOM 724 C C . GLY A 1 86 ? -7.963 -8.271 3.995 1.00 87.00 86 GLY A C 1
ATOM 725 O O . GLY A 1 86 ? -6.854 -8.214 4.532 1.00 87.00 86 GLY A O 1
ATOM 726 N N . MET A 1 87 ? -8.520 -9.424 3.637 1.00 82.75 87 MET A N 1
ATOM 727 C CA . MET A 1 87 ? -7.915 -10.722 3.916 1.00 82.75 87 MET A CA 1
ATOM 728 C C . MET A 1 87 ? -6.944 -11.148 2.823 1.00 82.75 87 MET A C 1
ATOM 730 O O . MET A 1 87 ? -7.316 -11.323 1.661 1.00 82.75 87 MET A O 1
ATOM 734 N N . ILE A 1 88 ? -5.708 -11.422 3.234 1.00 80.00 88 ILE A N 1
ATOM 735 C CA . ILE A 1 88 ? -4.706 -12.105 2.424 1.00 80.00 88 ILE A CA 1
ATOM 736 C C . ILE A 1 88 ? -4.505 -13.493 3.031 1.00 80.00 88 ILE A C 1
ATOM 738 O O . ILE A 1 88 ? -3.728 -13.722 3.960 1.00 80.00 88 ILE A O 1
ATOM 742 N N . GLY A 1 89 ? -5.295 -14.434 2.527 1.00 80.94 89 GLY A N 1
ATOM 743 C CA . GLY A 1 89 ? -5.275 -15.836 2.908 1.00 80.94 89 GLY A CA 1
ATOM 744 C C . GLY A 1 89 ? -6.107 -15.987 4.162 1.00 80.94 89 GLY A C 1
ATOM 745 O O . GLY A 1 89 ? -7.328 -15.910 4.102 1.00 80.94 89 GLY A O 1
ATOM 746 N N . LYS A 1 90 ? -5.438 -16.168 5.299 1.00 81.56 90 LYS A N 1
ATOM 747 C CA . LYS A 1 90 ? -6.067 -16.172 6.629 1.00 81.56 90 LYS A CA 1
ATOM 748 C C . LYS A 1 90 ? -5.533 -15.054 7.528 1.00 81.56 90 LYS A C 1
ATOM 750 O O . LYS A 1 90 ? -5.634 -15.156 8.742 1.00 81.56 90 LYS A O 1
ATOM 755 N N . VAL A 1 91 ? -4.914 -14.034 6.934 1.00 85.12 91 VAL A N 1
ATOM 756 C CA . VAL A 1 91 ? -4.275 -12.934 7.659 1.00 85.12 91 VAL A CA 1
ATOM 757 C C . VAL A 1 91 ? -4.889 -11.617 7.208 1.00 85.12 91 VAL A C 1
ATOM 759 O O . VAL A 1 91 ? -4.936 -11.336 6.007 1.00 85.12 91 VAL A O 1
ATOM 762 N N . GLU A 1 92 ? -5.322 -10.802 8.162 1.00 89.88 92 GLU A N 1
ATOM 763 C CA . GLU A 1 92 ? -5.780 -9.438 7.907 1.00 89.88 92 GLU A CA 1
ATOM 764 C C . GLU A 1 92 ? -4.606 -8.546 7.522 1.00 89.88 92 GLU A C 1
ATOM 766 O O . GLU A 1 92 ? -3.508 -8.617 8.079 1.00 89.88 92 GLU A O 1
ATOM 771 N N . ASN A 1 93 ? -4.818 -7.737 6.492 1.00 91.19 93 ASN A N 1
ATOM 772 C CA . ASN A 1 93 ? -3.839 -6.791 5.995 1.00 91.19 93 ASN A CA 1
ATOM 773 C C . ASN A 1 93 ? -4.527 -5.460 5.716 1.00 91.19 93 ASN A C 1
ATOM 775 O O . ASN A 1 93 ? -5.667 -5.414 5.262 1.00 91.19 93 ASN A O 1
ATOM 779 N N . ALA A 1 94 ? -3.787 -4.378 5.915 1.00 93.25 94 ALA A N 1
ATOM 780 C CA . ALA A 1 94 ? -4.176 -3.061 5.455 1.00 93.25 94 ALA A CA 1
ATOM 781 C C . ALA A 1 94 ? -3.652 -2.820 4.035 1.00 93.25 94 ALA A C 1
ATOM 783 O O . ALA A 1 94 ? -2.468 -3.025 3.750 1.00 93.25 94 ALA A O 1
ATOM 784 N N . PHE A 1 95 ? -4.538 -2.350 3.168 1.00 92.75 95 PHE A N 1
ATOM 785 C CA . PHE A 1 95 ? -4.280 -1.864 1.820 1.00 92.75 95 PHE A CA 1
ATOM 786 C C . PHE A 1 95 ? -4.144 -0.346 1.895 1.00 92.75 95 PHE A C 1
ATOM 788 O O . PHE A 1 95 ? -5.093 0.348 2.254 1.00 92.75 95 PHE A O 1
ATOM 795 N N . LEU A 1 96 ? -2.957 0.174 1.593 1.00 92.62 96 LEU A N 1
ATOM 796 C CA . LEU A 1 96 ? -2.634 1.594 1.725 1.00 92.62 96 LEU A CA 1
ATOM 797 C C . LEU A 1 96 ? -2.939 2.298 0.399 1.00 92.62 96 LEU A C 1
ATOM 799 O O . LEU A 1 96 ? -2.034 2.627 -0.363 1.00 92.62 96 LEU A O 1
ATOM 803 N N . ILE A 1 97 ? -4.225 2.478 0.100 1.00 90.31 97 ILE A N 1
ATOM 804 C CA . ILE A 1 97 ? -4.715 3.064 -1.158 1.00 90.31 97 ILE A CA 1
ATOM 805 C C . ILE A 1 97 ? -4.129 4.467 -1.368 1.00 90.31 97 ILE A C 1
ATOM 807 O O . ILE A 1 97 ? -3.684 4.785 -2.466 1.00 90.31 97 ILE A O 1
ATOM 811 N N . GLY A 1 98 ? -4.039 5.271 -0.305 1.00 88.44 98 GLY A N 1
ATOM 812 C CA . GLY A 1 98 ? -3.442 6.610 -0.353 1.00 88.44 98 GLY A CA 1
ATOM 813 C C . GLY A 1 98 ? -1.965 6.638 -0.763 1.00 88.44 98 GLY A C 1
ATOM 814 O O . GLY A 1 98 ? -1.496 7.653 -1.269 1.00 88.44 98 GLY A O 1
ATOM 815 N N . ASP A 1 99 ? -1.257 5.518 -0.596 1.00 88.38 99 ASP A N 1
ATOM 816 C CA . ASP A 1 99 ? 0.158 5.360 -0.943 1.00 88.38 99 ASP A CA 1
ATOM 817 C C . ASP A 1 99 ? 0.357 4.570 -2.251 1.00 88.38 99 ASP A C 1
ATOM 819 O O . ASP A 1 99 ? 1.458 4.079 -2.529 1.00 88.38 99 ASP A O 1
ATOM 823 N N . MET A 1 100 ? -0.698 4.387 -3.052 1.00 88.75 100 MET A N 1
ATOM 824 C CA . MET A 1 100 ? -0.590 3.695 -4.334 1.00 88.75 100 MET A CA 1
ATOM 825 C C . MET A 1 100 ? 0.341 4.434 -5.299 1.00 88.75 100 MET A C 1
ATOM 827 O O . MET A 1 100 ? 0.396 5.665 -5.326 1.00 88.75 100 MET A O 1
ATOM 831 N N . PHE A 1 101 ? 1.051 3.683 -6.139 1.00 86.19 101 PHE A N 1
ATOM 832 C CA . PHE A 1 101 ? 1.987 4.270 -7.096 1.00 86.19 101 PHE A CA 1
ATOM 833 C C . PHE A 1 101 ? 1.954 3.593 -8.463 1.00 86.19 101 PHE A C 1
ATOM 835 O O . PHE A 1 101 ? 1.643 2.398 -8.568 1.00 86.19 101 PHE A O 1
ATOM 842 N N . PRO A 1 102 ? 2.292 4.349 -9.523 1.00 85.44 102 PRO A N 1
ATOM 843 C CA . PRO A 1 102 ? 2.339 3.817 -10.867 1.00 85.44 102 PRO A CA 1
ATOM 844 C C . PRO A 1 102 ? 3.690 3.153 -11.145 1.00 85.44 102 PRO A C 1
AT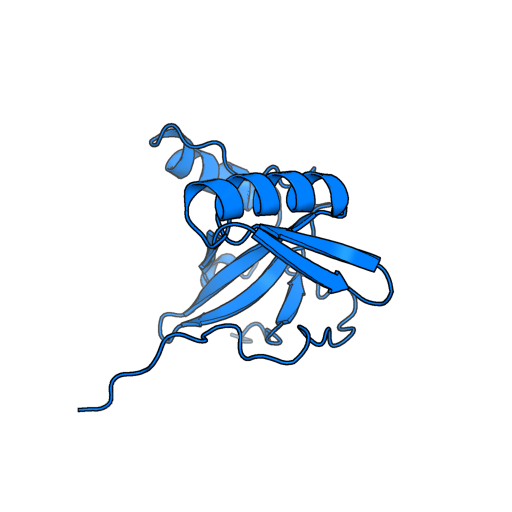OM 846 O O . PRO A 1 102 ? 4.760 3.710 -10.892 1.00 85.44 102 PRO A O 1
ATO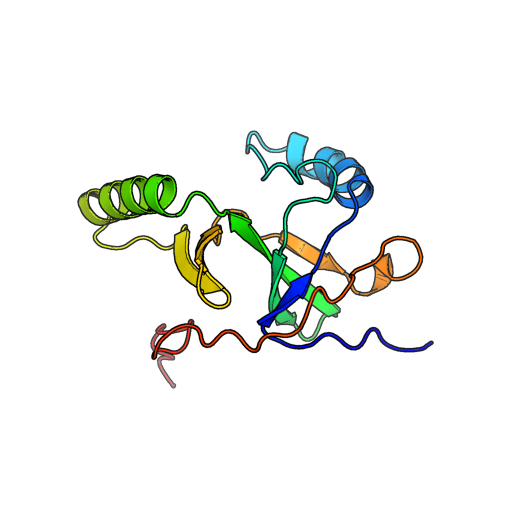M 849 N N . VAL A 1 103 ? 3.646 1.988 -11.777 1.00 80.50 103 VAL A N 1
ATOM 850 C CA . VAL A 1 103 ? 4.790 1.364 -12.441 1.00 80.50 103 VAL A CA 1
ATOM 851 C C . VAL A 1 103 ? 4.501 1.265 -13.933 1.00 80.50 103 VAL A C 1
ATOM 853 O O . VAL A 1 103 ? 3.361 1.064 -14.356 1.00 80.50 103 VAL A O 1
ATOM 856 N N . THR A 1 104 ? 5.531 1.433 -14.758 1.00 75.50 104 THR A N 1
ATOM 857 C CA . THR A 1 104 ? 5.388 1.236 -16.203 1.00 75.50 104 THR A CA 1
ATOM 858 C C . THR A 1 104 ? 5.853 -0.153 -16.584 1.00 75.50 104 THR A C 1
ATOM 860 O O . THR A 1 104 ? 6.860 -0.652 -16.081 1.00 75.50 104 THR A O 1
ATOM 863 N N . GLN A 1 105 ? 5.163 -0.739 -17.560 1.00 61.88 105 GLN A N 1
ATOM 864 C CA . GLN A 1 105 ? 5.564 -2.008 -18.153 1.00 61.88 105 GLN A CA 1
ATOM 865 C C . GLN A 1 105 ? 7.010 -1.975 -18.699 1.00 61.88 105 GLN A C 1
ATOM 867 O O . GLN A 1 105 ? 7.665 -2.995 -18.796 1.00 61.88 105 GLN A O 1
ATOM 872 N N . LYS A 1 106 ? 7.566 -0.804 -19.033 1.00 54.31 106 LYS A N 1
ATOM 873 C CA . LYS A 1 106 ? 8.919 -0.681 -19.603 1.00 54.31 106 LYS A CA 1
ATOM 874 C C . LYS A 1 106 ? 10.053 -0.910 -18.589 1.00 54.31 106 LYS A C 1
ATOM 876 O O . LYS A 1 106 ? 11.176 -1.175 -19.008 1.00 54.31 106 LYS A O 1
ATOM 881 N N . LEU A 1 107 ? 9.781 -0.885 -17.283 1.00 52.88 107 LEU A N 1
ATOM 882 C CA . LEU A 1 107 ? 10.769 -1.213 -16.237 1.00 52.88 107 LEU A CA 1
ATOM 883 C C . LEU A 1 107 ? 11.157 -2.721 -16.212 1.00 52.88 107 LEU A C 1
ATOM 885 O O . LEU A 1 107 ? 11.914 -3.169 -15.355 1.00 52.88 107 LEU A O 1
ATOM 889 N N . GLU A 1 108 ? 10.669 -3.495 -17.189 1.00 44.72 108 GLU A N 1
ATO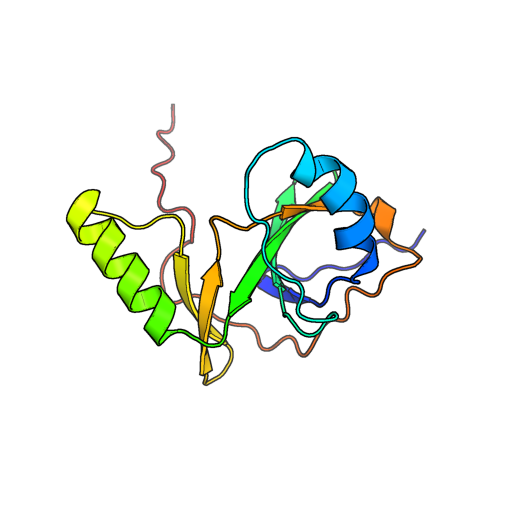M 890 C CA . GLU A 1 108 ? 10.544 -4.957 -17.265 1.00 44.72 108 GLU A CA 1
ATOM 891 C C . GLU A 1 108 ? 11.803 -5.836 -17.345 1.00 44.72 108 GLU A C 1
ATOM 893 O O . GLU A 1 108 ? 11.647 -7.050 -17.437 1.00 44.72 108 GLU A O 1
ATOM 898 N N . LYS A 1 109 ? 13.042 -5.331 -17.315 1.00 41.88 109 LYS A N 1
ATOM 899 C CA . LYS A 1 109 ? 14.211 -6.236 -17.461 1.00 41.88 109 LYS A CA 1
ATOM 900 C C . LYS A 1 109 ? 15.176 -6.323 -16.296 1.00 41.88 109 LYS A C 1
ATOM 902 O O . LYS A 1 109 ? 15.926 -7.291 -16.243 1.00 41.88 109 LYS A O 1
ATOM 907 N N . SER A 1 110 ? 15.166 -5.380 -15.362 1.00 36.66 110 SER A N 1
ATOM 908 C CA . SER A 1 110 ? 16.109 -5.423 -14.239 1.00 36.66 110 SER A CA 1
ATOM 909 C C . SER A 1 110 ? 15.473 -5.771 -12.899 1.00 36.66 110 SER A C 1
ATOM 911 O O . SER A 1 110 ? 16.213 -5.974 -11.941 1.00 36.66 110 SER A O 1
ATOM 913 N N . ARG A 1 111 ? 14.136 -5.786 -12.772 1.00 44.72 111 ARG A N 1
ATOM 914 C CA . ARG A 1 111 ? 13.499 -5.751 -11.445 1.00 44.72 111 ARG A CA 1
ATOM 915 C C . ARG A 1 111 ? 12.290 -6.663 -11.371 1.00 44.72 111 ARG A C 1
ATOM 917 O O . ARG A 1 111 ? 11.286 -6.471 -12.049 1.00 44.72 111 ARG A O 1
ATOM 924 N N . THR A 1 112 ? 12.442 -7.700 -10.561 1.00 43.31 112 THR A N 1
ATOM 925 C CA . THR A 1 112 ? 11.551 -8.847 -10.524 1.00 43.31 112 THR A CA 1
ATOM 926 C C . THR A 1 112 ? 10.240 -8.503 -9.834 1.00 43.31 112 THR A C 1
ATOM 928 O O . THR A 1 112 ? 10.166 -8.405 -8.614 1.00 43.31 112 THR A O 1
ATOM 931 N N . VAL A 1 113 ? 9.179 -8.405 -10.625 1.00 52.38 113 VAL A N 1
ATOM 932 C CA . VAL A 1 113 ? 7.800 -8.506 -10.153 1.00 52.38 113 VAL A CA 1
ATOM 933 C C . VAL A 1 113 ? 7.528 -10.000 -9.921 1.00 52.38 113 VAL A C 1
ATOM 935 O O . VAL A 1 113 ? 6.959 -10.691 -10.763 1.00 52.38 113 VAL A O 1
ATOM 938 N N . GLN A 1 114 ? 8.061 -10.550 -8.821 1.00 47.16 114 GLN A N 1
ATOM 939 C CA . GLN A 1 114 ? 7.844 -11.958 -8.463 1.00 47.16 114 GLN A CA 1
ATOM 940 C C . GLN A 1 114 ? 6.400 -12.129 -8.007 1.00 47.16 114 GLN A C 1
ATOM 942 O O . GLN A 1 114 ? 5.978 -11.495 -7.044 1.00 47.16 114 GLN A O 1
ATOM 947 N N . ASN A 1 115 ? 5.650 -12.981 -8.705 1.00 48.53 115 ASN A N 1
ATOM 948 C CA . ASN A 1 115 ? 4.348 -13.444 -8.247 1.00 48.53 115 ASN A CA 1
ATOM 949 C C . ASN A 1 115 ? 4.565 -14.295 -6.989 1.00 48.53 115 ASN A C 1
ATOM 951 O O . ASN A 1 115 ? 5.003 -15.444 -7.076 1.00 48.53 115 ASN A O 1
ATOM 955 N N . VAL A 1 116 ? 4.316 -13.714 -5.818 1.00 45.59 116 VAL A N 1
ATOM 956 C CA . VAL A 1 116 ? 4.450 -14.425 -4.546 1.00 45.59 116 VAL A CA 1
ATOM 957 C C . VAL A 1 116 ? 3.107 -15.083 -4.258 1.00 45.59 116 VAL A C 1
ATOM 959 O O . VAL A 1 116 ? 2.233 -14.449 -3.686 1.00 45.59 116 VAL A O 1
ATOM 962 N N . ASN A 1 117 ? 2.944 -16.337 -4.697 1.00 44.38 117 ASN A N 1
ATOM 963 C CA . ASN A 1 117 ? 1.743 -17.162 -4.519 1.00 44.38 117 ASN A CA 1
ATOM 964 C C . ASN A 1 117 ? 0.428 -16.417 -4.811 1.00 44.38 117 ASN A C 1
ATOM 966 O O . ASN A 1 117 ? -0.157 -15.786 -3.933 1.00 44.38 117 ASN A O 1
ATOM 970 N N . ALA A 1 118 ? -0.099 -16.595 -6.024 1.00 42.12 118 ALA A N 1
ATOM 971 C CA . ALA A 1 118 ? -1.470 -16.245 -6.384 1.00 42.12 118 ALA A CA 1
ATOM 972 C C . ALA A 1 118 ? -2.501 -17.072 -5.584 1.00 42.12 118 ALA A C 1
ATOM 974 O O . ALA A 1 118 ? -3.252 -17.877 -6.131 1.00 42.12 118 ALA A O 1
ATOM 975 N N . GLN A 1 119 ? -2.572 -16.880 -4.270 1.00 41.72 119 GLN A N 1
ATOM 976 C CA . GLN A 1 119 ? -3.816 -17.079 -3.556 1.00 41.72 119 GLN A CA 1
ATOM 977 C C . GLN A 1 119 ? -4.743 -15.988 -4.092 1.00 41.72 119 GLN A C 1
ATOM 979 O O . GLN A 1 119 ? -4.501 -14.803 -3.897 1.00 41.72 119 GLN A O 1
ATOM 984 N N . LYS A 1 120 ? -5.757 -16.374 -4.871 1.00 42.22 120 LYS A N 1
ATOM 985 C CA . LYS A 1 120 ? -6.826 -15.451 -5.261 1.00 42.22 120 LYS A CA 1
ATOM 986 C C . LYS A 1 120 ? -7.433 -14.897 -3.977 1.00 42.22 120 LYS A C 1
ATOM 988 O O . LYS A 1 120 ? -8.177 -15.601 -3.299 1.00 42.22 120 LYS A O 1
ATOM 993 N N . PHE A 1 121 ? -7.107 -13.659 -3.636 1.00 44.34 121 PHE A N 1
ATOM 994 C CA . PHE A 1 121 ? -7.758 -12.978 -2.533 1.00 44.34 121 PHE A CA 1
ATOM 995 C C . PHE A 1 121 ? -9.073 -12.418 -3.043 1.00 44.34 121 PHE A C 1
ATOM 997 O O . PHE A 1 121 ? -9.134 -11.730 -4.063 1.00 44.34 121 PHE A O 1
ATOM 1004 N N . ARG A 1 122 ? -10.149 -12.789 -2.358 1.00 40.06 122 ARG A N 1
ATOM 1005 C CA . ARG A 1 122 ? -11.461 -12.205 -2.577 1.00 40.06 122 ARG A CA 1
ATOM 1006 C C . ARG A 1 122 ? -11.525 -10.994 -1.660 1.00 40.06 122 ARG A C 1
ATOM 1008 O O . ARG A 1 122 ? -11.700 -11.162 -0.459 1.00 40.06 122 ARG A O 1
ATOM 1015 N N . LEU A 1 123 ? -11.353 -9.800 -2.227 1.00 48.31 123 LEU A N 1
ATOM 1016 C CA . LEU A 1 123 ? -11.836 -8.585 -1.572 1.00 48.31 123 LEU A CA 1
ATOM 1017 C C . LEU A 1 123 ? -13.321 -8.838 -1.304 1.00 48.31 123 LEU A C 1
ATOM 1019 O O . LEU A 1 123 ? -14.052 -9.272 -2.201 1.00 48.31 123 LEU A O 1
ATOM 1023 N N . SER A 1 124 ? -13.719 -8.777 -0.042 1.00 37.28 124 SER A N 1
ATOM 1024 C CA . SER A 1 124 ? -15.041 -9.212 0.382 1.00 37.28 124 SER A CA 1
ATOM 1025 C C . SER A 1 124 ? -16.117 -8.405 -0.341 1.00 37.28 124 SER A C 1
ATOM 1027 O O . SER A 1 124 ? -16.235 -7.204 -0.149 1.00 37.28 124 SER A O 1
ATOM 1029 N N . GLY A 1 125 ? -16.910 -9.101 -1.154 1.00 32.84 125 GLY A N 1
ATOM 1030 C CA . GLY A 1 125 ? -18.322 -8.800 -1.399 1.00 32.84 125 GLY A CA 1
ATOM 1031 C C . GLY A 1 125 ? -18.688 -7.660 -2.343 1.00 32.84 125 GLY A C 1
ATOM 1032 O O . GLY A 1 125 ? -19.665 -7.829 -3.063 1.00 32.84 125 GLY A O 1
ATOM 1033 N N . GLU A 1 126 ? -17.940 -6.563 -2.407 1.00 32.47 126 GLU A N 1
ATOM 1034 C CA . GLU A 1 126 ? -18.358 -5.384 -3.174 1.00 32.47 126 GLU A CA 1
ATOM 1035 C C . GLU A 1 126 ? -17.246 -4.878 -4.091 1.00 32.47 126 GLU A C 1
ATOM 1037 O O . GLU A 1 126 ? -16.059 -4.890 -3.759 1.00 32.47 126 GLU A O 1
ATOM 1042 N N . ALA A 1 127 ? -17.634 -4.503 -5.312 1.00 30.97 127 ALA A N 1
ATOM 1043 C CA . ALA A 1 127 ? -16.716 -3.954 -6.291 1.00 30.97 127 ALA A CA 1
ATOM 1044 C C . ALA A 1 127 ? -16.058 -2.700 -5.704 1.00 30.97 127 ALA A C 1
ATOM 1046 O O . ALA A 1 127 ? -16.741 -1.762 -5.309 1.00 30.97 127 ALA A O 1
ATOM 1047 N N . PHE A 1 128 ? -14.727 -2.673 -5.721 1.00 38.66 128 PHE A N 1
ATOM 1048 C CA . PHE A 1 128 ? -13.856 -1.601 -5.218 1.00 38.66 128 PHE A CA 1
ATOM 1049 C C . PHE A 1 128 ? -14.111 -0.207 -5.844 1.00 38.66 128 PHE A C 1
ATOM 1051 O O . PHE A 1 128 ? -13.434 0.759 -5.519 1.00 38.66 128 PHE A O 1
ATOM 1058 N N . PHE A 1 129 ? -15.081 -0.096 -6.754 1.00 35.34 129 PHE A N 1
ATOM 1059 C CA . PHE A 1 129 ? -15.515 1.130 -7.409 1.00 35.34 129 PHE A CA 1
ATOM 1060 C C . PHE A 1 129 ? -17.035 1.287 -7.284 1.00 35.34 129 PHE A C 1
ATOM 1062 O O . PHE A 1 129 ? -17.747 1.355 -8.282 1.00 35.34 129 PHE A O 1
ATOM 1069 N N . GLY A 1 130 ? -17.542 1.378 -6.054 1.00 27.98 130 GLY A N 1
ATOM 1070 C CA . GLY A 1 130 ? -18.909 1.822 -5.749 1.00 27.98 130 GLY A CA 1
ATOM 1071 C C . GLY A 1 130 ? -19.174 3.301 -6.074 1.00 27.98 130 GLY A C 1
ATOM 1072 O O . GLY A 1 130 ? -20.003 3.930 -5.426 1.00 27.98 130 GLY A O 1
ATOM 1073 N N . LEU A 1 131 ? -18.481 3.878 -7.061 1.00 27.55 131 LEU A N 1
ATOM 1074 C CA . LEU A 1 131 ? -18.836 5.189 -7.587 1.00 27.55 131 LEU A CA 1
ATOM 1075 C C . LEU A 1 131 ? -20.009 4.999 -8.555 1.00 27.55 131 LEU A C 1
ATOM 1077 O O . LEU A 1 131 ? -19.872 4.243 -9.522 1.00 27.55 131 LEU A O 1
ATOM 1081 N N . PRO A 1 132 ? -21.158 5.662 -8.340 1.00 25.30 132 PRO A N 1
ATOM 1082 C CA . PRO A 1 132 ? -22.257 5.600 -9.283 1.00 25.30 132 PRO A CA 1
ATOM 1083 C C . PRO A 1 132 ? -21.789 6.217 -10.601 1.00 25.30 132 PRO A C 1
ATOM 1085 O O . PRO A 1 132 ? -21.650 7.436 -10.716 1.00 25.30 132 PRO A O 1
ATOM 1088 N N . ILE A 1 133 ? -21.563 5.372 -11.608 1.00 36.69 133 ILE A N 1
ATOM 1089 C CA . ILE A 1 133 ? -21.561 5.798 -13.005 1.00 36.69 133 ILE A CA 1
ATOM 1090 C C . ILE A 1 133 ? -22.939 6.395 -13.281 1.00 36.69 133 ILE A C 1
ATOM 1092 O O . ILE A 1 133 ? -23.911 5.685 -13.523 1.00 36.69 133 ILE A O 1
ATOM 1096 N N . HIS A 1 134 ? -23.035 7.718 -13.181 1.00 35.03 134 HIS A N 1
ATOM 1097 C CA . HIS A 1 134 ? -24.165 8.453 -13.719 1.00 35.03 134 HIS A CA 1
ATOM 1098 C C . HIS A 1 134 ? -24.077 8.294 -15.236 1.00 35.03 134 HIS A C 1
ATOM 1100 O O . HIS A 1 134 ? -23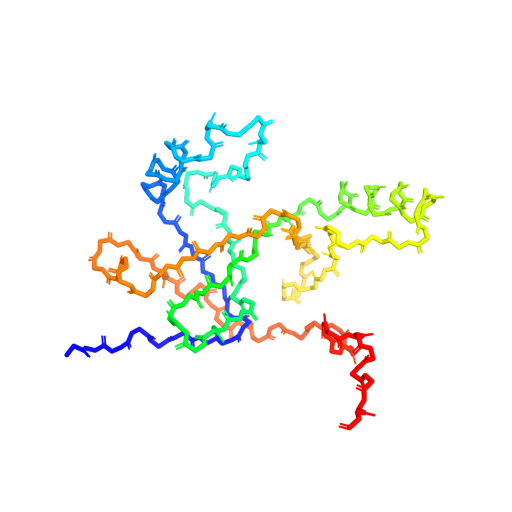.289 8.966 -15.898 1.00 35.03 134 HIS A O 1
ATOM 1106 N N . GLY A 1 135 ? -24.815 7.312 -15.753 1.00 37.38 135 GLY A N 1
ATOM 1107 C CA . GLY A 1 135 ? -25.023 7.137 -17.179 1.00 37.38 135 GLY A CA 1
ATOM 1108 C C . GLY A 1 135 ? -25.844 8.304 -17.711 1.00 37.38 135 GLY A C 1
ATOM 1109 O O . GLY A 1 135 ? -26.964 8.530 -17.251 1.00 37.38 135 GLY A O 1
ATOM 1110 N N . GLY A 1 136 ? -25.256 9.031 -18.654 1.00 29.58 136 GLY A N 1
ATOM 1111 C CA . GLY A 1 136 ? -25.952 9.810 -19.673 1.00 29.58 136 GLY A CA 1
ATOM 1112 C C . GLY A 1 136 ? -25.715 9.167 -21.029 1.00 29.58 136 GLY A C 1
ATOM 1113 O O . GLY A 1 136 ? -24.665 8.494 -21.172 1.00 29.58 136 GLY A O 1
#

Radius of gyration: 15.85 Å; chains: 1; bounding box: 42×34×41 Å

Secondary structure (DSSP, 8-state):
-PPP---TT-EE---HHHHHHHHHHHTTSS--PPP-TTTT--EEEEEE-TTSEEEEEEEES-HHHHHHHHHHHHHHHSS--S-EEEEETTEEEEE-GGG-EEEEGGGTTTS---B---------SS-S--------

pLDDT: mean 71.12, std 20.85, range [25.3, 96.75]